Protein AF-A0A3A0A0M6-F1 (afdb_monomer_lite)

Radius of gyration: 22.93 Å; chains: 1; bounding box: 51×55×57 Å

Sequence (169 aa):
MPVPFLGVRQIRDVHRLSHSDAMTPWDVPGDYSRPVARRIVEEAGVPREAFGIRKKAATNLFRQGEARLTDASLRMYYDWLRSHRDEWVHAGLAPPAVPGSLYVAASKRLYLLGRIRRVLQAVVPVSIAQRMAEAETRLQSRVTRDLNVIDHVFPWAVAAAAARYTDER

Secondary structure (DSSP, 8-state):
--GGGTT-S-HHHHHHHHTSGGGGGG--SSTT--HHHHHHHHHTT--GGGSSS----GGGGGTSGGGGS-HHHHHHHHHHHHHTHHHHHHTTPPPP-PPPHHHHHHHHHHHHHHHHHHHHTTTS-HHHHHHHHHHHHHHHHHHHHHT-GGGGHHHHHHHHHHHHHHHT-

Structure (mmCIF, N/CA/C/O backbone):
data_AF-A0A3A0A0M6-F1
#
_entry.id   AF-A0A3A0A0M6-F1
#
loop_
_atom_site.group_PDB
_atom_site.id
_atom_site.type_symbol
_atom_site.label_atom_id
_atom_site.label_alt_id
_atom_site.label_comp_id
_atom_site.label_asym_id
_atom_site.label_entity_id
_atom_site.label_seq_id
_atom_site.pdbx_PDB_ins_code
_atom_site.Cartn_x
_atom_site.Cartn_y
_atom_site.Cartn_z
_atom_site.occupancy
_atom_site.B_iso_or_equiv
_atom_site.auth_seq_id
_atom_site.auth_comp_id
_atom_site.auth_asym_id
_atom_site.auth_atom_id
_atom_site.pdbx_PDB_model_num
ATOM 1 N N . MET A 1 1 ? -14.302 -10.027 -10.629 1.00 55.09 1 MET A N 1
ATOM 2 C CA . MET A 1 1 ? -14.391 -10.162 -9.157 1.00 55.09 1 MET A CA 1
ATOM 3 C C . MET A 1 1 ? -13.113 -9.593 -8.542 1.00 55.09 1 MET A C 1
ATOM 5 O O . MET A 1 1 ? -12.057 -9.894 -9.086 1.00 55.09 1 MET A O 1
ATOM 9 N N . PRO A 1 2 ? -13.159 -8.749 -7.495 1.00 73.69 2 PRO A N 1
ATOM 10 C CA . PRO A 1 2 ? -11.941 -8.183 -6.910 1.00 73.69 2 PRO A CA 1
ATOM 11 C C . PRO A 1 2 ? -11.066 -9.271 -6.260 1.00 73.69 2 PRO A C 1
ATOM 13 O O . PRO A 1 2 ? -11.593 -10.135 -5.564 1.00 73.69 2 PRO A O 1
ATOM 16 N N . VAL A 1 3 ? -9.740 -9.208 -6.457 1.00 75.69 3 VAL A N 1
ATOM 17 C CA . VAL A 1 3 ? -8.747 -10.198 -5.966 1.00 75.69 3 VAL A CA 1
ATOM 18 C C . VAL A 1 3 ? -8.920 -10.570 -4.482 1.00 75.69 3 VAL A C 1
ATOM 20 O O . VAL A 1 3 ? -8.880 -11.760 -4.183 1.00 75.69 3 VAL A O 1
ATOM 23 N N . PRO A 1 4 ? -9.206 -9.634 -3.549 1.00 77.88 4 PRO A N 1
ATOM 24 C CA . PRO A 1 4 ? -9.419 -9.984 -2.139 1.00 77.88 4 PRO A CA 1
ATOM 25 C C . PRO A 1 4 ? -10.609 -10.913 -1.855 1.00 77.88 4 PRO A C 1
ATOM 27 O O . PRO A 1 4 ? -10.728 -11.407 -0.740 1.00 77.88 4 PRO A O 1
ATOM 30 N N . PHE A 1 5 ? -11.507 -11.131 -2.820 1.00 80.88 5 PHE A N 1
ATOM 31 C CA . PHE A 1 5 ? -12.658 -12.023 -2.663 1.00 80.88 5 PHE A CA 1
ATOM 32 C C . PHE A 1 5 ? -12.392 -13.444 -3.179 1.00 80.88 5 PHE A C 1
ATOM 34 O O . PHE A 1 5 ? -13.269 -14.303 -3.082 1.00 80.88 5 PHE A O 1
ATOM 41 N N . LEU A 1 6 ? -11.206 -13.713 -3.738 1.00 88.00 6 LEU A N 1
ATOM 42 C CA . LEU A 1 6 ? -10.830 -15.059 -4.169 1.00 88.00 6 LEU A CA 1
ATOM 43 C C . LEU A 1 6 ? -10.802 -16.000 -2.960 1.00 88.00 6 LEU A C 1
ATOM 45 O O . LEU A 1 6 ? -10.162 -15.718 -1.952 1.00 88.00 6 LEU A O 1
ATOM 49 N N . GLY A 1 7 ? -11.536 -17.111 -3.055 1.00 87.94 7 GLY A N 1
ATOM 50 C CA . GLY A 1 7 ? -11.637 -18.109 -1.987 1.00 87.94 7 GLY A CA 1
ATOM 51 C C . GLY A 1 7 ? -12.641 -17.784 -0.874 1.00 87.94 7 GLY A C 1
ATOM 52 O O . GLY A 1 7 ? -12.803 -18.592 0.041 1.00 87.94 7 GLY A O 1
ATOM 53 N N . VAL A 1 8 ? -13.357 -16.657 -0.939 1.00 89.38 8 VAL A N 1
ATOM 54 C CA . VAL A 1 8 ? -14.397 -16.346 0.050 1.00 89.38 8 VAL A CA 1
ATOM 55 C C . VAL A 1 8 ? -15.598 -17.277 -0.134 1.00 89.38 8 VAL A C 1
ATOM 57 O O . VAL A 1 8 ? -16.198 -17.320 -1.204 1.00 89.38 8 VAL A O 1
ATOM 60 N N . ARG A 1 9 ? -15.977 -18.001 0.927 1.00 92.25 9 ARG A N 1
ATOM 61 C CA . ARG A 1 9 ? -17.074 -18.990 0.883 1.00 92.25 9 ARG A CA 1
ATOM 62 C C . ARG A 1 9 ? -18.408 -18.474 1.425 1.00 92.25 9 ARG A C 1
ATOM 64 O O . ARG A 1 9 ? -19.454 -18.845 0.911 1.00 92.25 9 ARG A O 1
ATOM 71 N N . GLN A 1 10 ? -18.384 -17.611 2.443 1.00 94.06 10 GLN A N 1
ATOM 72 C CA . GLN A 1 10 ? -19.575 -17.259 3.236 1.00 94.06 10 GLN A CA 1
ATOM 73 C C . GLN A 1 10 ? -19.801 -15.746 3.350 1.00 94.06 10 GLN A C 1
ATOM 75 O O . GLN A 1 10 ? -20.238 -15.241 4.382 1.00 94.06 10 GLN A O 1
ATOM 80 N N . ILE A 1 11 ? -19.514 -14.988 2.285 1.00 91.88 11 ILE A N 1
ATOM 81 C CA . ILE A 1 11 ? -19.619 -13.518 2.327 1.00 91.88 11 ILE A CA 1
ATOM 82 C C . ILE A 1 11 ? -21.022 -13.032 2.709 1.00 91.88 11 ILE A C 1
ATOM 84 O O . ILE A 1 11 ? -21.155 -12.061 3.447 1.00 91.88 11 ILE A O 1
ATOM 88 N N . ARG A 1 12 ? -22.070 -13.727 2.245 1.00 93.69 12 ARG A N 1
ATOM 89 C CA . ARG A 1 12 ? -23.467 -13.386 2.547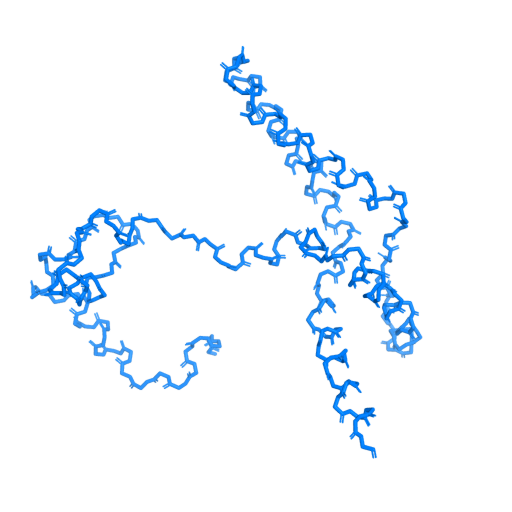 1.00 93.69 12 ARG A CA 1
ATOM 90 C C . ARG A 1 12 ? -23.794 -13.579 4.024 1.00 93.69 12 ARG A C 1
ATOM 92 O O . ARG A 1 12 ? -24.502 -12.757 4.596 1.00 93.69 12 ARG A O 1
ATOM 99 N N . ASP A 1 13 ? -23.262 -14.628 4.638 1.00 95.19 13 ASP A N 1
ATOM 100 C CA . ASP A 1 13 ? -23.515 -14.932 6.046 1.00 95.19 13 ASP A CA 1
ATOM 101 C C . ASP A 1 13 ? -22.747 -13.973 6.949 1.00 95.19 13 ASP A C 1
ATOM 103 O O . ASP A 1 13 ? -23.330 -13.408 7.868 1.00 95.19 13 ASP A O 1
ATOM 107 N N . VAL A 1 14 ? -21.483 -13.683 6.620 1.00 92.25 14 VAL A N 1
ATOM 108 C CA . VAL A 1 14 ? -20.685 -12.662 7.317 1.00 92.25 14 VAL A CA 1
ATOM 109 C C . VAL A 1 14 ? -21.350 -11.289 7.215 1.00 92.25 14 VAL A C 1
ATOM 111 O O . VAL A 1 14 ? -21.446 -10.575 8.214 1.00 92.25 14 VAL A O 1
ATOM 114 N N . HIS A 1 15 ? -21.850 -10.923 6.031 1.00 92.31 15 HIS A N 1
ATOM 115 C CA . HIS A 1 15 ? -22.577 -9.673 5.835 1.00 92.31 15 HIS A CA 1
ATOM 116 C C . HIS A 1 15 ? -23.851 -9.630 6.686 1.00 92.31 15 HIS A C 1
ATOM 118 O O . HIS A 1 15 ? -24.084 -8.646 7.380 1.00 92.31 15 HIS A O 1
ATOM 124 N N . ARG A 1 16 ? -24.658 -10.697 6.671 1.00 95.19 16 ARG A N 1
ATOM 125 C CA . ARG A 1 16 ? -25.900 -10.791 7.454 1.00 95.19 16 ARG A CA 1
ATOM 126 C C . ARG A 1 16 ? -25.638 -10.718 8.955 1.00 95.19 16 ARG A C 1
ATOM 128 O O . ARG A 1 16 ? -26.298 -9.950 9.639 1.00 95.19 16 ARG A O 1
ATOM 135 N N . LEU A 1 17 ? -24.649 -11.464 9.446 1.00 95.06 17 LEU A N 1
ATOM 136 C CA . LEU A 1 17 ? -24.236 -11.435 10.847 1.00 95.06 17 LEU A CA 1
ATOM 137 C C . LEU A 1 17 ? -23.805 -10.025 11.254 1.00 95.06 17 LEU A C 1
ATOM 139 O O . LEU A 1 17 ? -24.249 -9.534 12.286 1.00 95.06 17 LEU A O 1
ATOM 143 N N . SER A 1 18 ? -23.006 -9.355 10.417 1.00 92.44 18 SER A N 1
ATOM 144 C CA . SER A 1 18 ? -22.509 -8.001 10.695 1.00 92.44 18 SER A CA 1
ATOM 145 C C . SER A 1 18 ? -23.619 -6.954 10.840 1.00 92.44 18 SER A C 1
ATOM 147 O O . SER A 1 18 ? -23.382 -5.953 11.500 1.00 92.44 18 SER A O 1
ATOM 149 N N . HIS A 1 19 ? -24.799 -7.181 10.255 1.00 92.44 19 HIS A N 1
ATOM 150 C CA . HIS A 1 19 ? -25.960 -6.281 10.331 1.00 92.44 19 HIS A CA 1
ATOM 151 C C . HIS A 1 19 ? -27.083 -6.820 11.234 1.00 92.44 19 HIS A C 1
ATOM 153 O O . HIS A 1 19 ? -28.202 -6.322 11.177 1.00 92.44 19 HIS A O 1
ATOM 159 N N . SER A 1 20 ? -26.828 -7.875 12.011 1.00 95.19 20 SER A N 1
ATOM 160 C CA . SER A 1 20 ? -27.826 -8.435 12.927 1.00 95.19 20 SER A CA 1
ATOM 161 C C . SER A 1 20 ? -27.901 -7.647 14.235 1.00 95.19 20 SER A C 1
ATOM 163 O O . SER A 1 20 ? -26.888 -7.126 14.698 1.00 95.19 20 SER A O 1
ATOM 165 N N . ASP A 1 21 ? -29.063 -7.650 14.887 1.00 95.44 21 ASP A N 1
ATOM 166 C CA . ASP A 1 21 ? -29.270 -6.984 16.187 1.00 95.44 21 ASP A CA 1
ATOM 167 C C . ASP A 1 21 ? -28.328 -7.514 17.281 1.00 95.44 21 ASP A C 1
ATOM 169 O O . ASP A 1 21 ? -27.925 -6.798 18.195 1.00 95.44 21 ASP A O 1
ATOM 173 N N . ALA A 1 22 ? -27.894 -8.773 17.162 1.00 95.56 22 ALA A N 1
ATOM 174 C CA . ALA A 1 22 ? -26.914 -9.359 18.071 1.00 95.56 22 ALA A CA 1
ATOM 175 C C . ALA A 1 22 ? -25.565 -8.618 18.049 1.00 95.56 22 ALA A C 1
ATOM 177 O O . ALA A 1 22 ? -24.797 -8.722 18.999 1.00 95.56 22 ALA A O 1
ATOM 178 N N . MET A 1 23 ? -25.253 -7.896 16.971 1.00 95.88 23 MET A N 1
ATOM 179 C CA . MET A 1 23 ? -24.004 -7.156 16.809 1.00 95.88 23 MET A CA 1
ATOM 180 C C . MET A 1 23 ? -24.060 -5.714 17.318 1.00 95.88 23 MET A C 1
ATOM 182 O O . MET A 1 23 ? -23.001 -5.098 17.437 1.00 95.88 23 MET A O 1
ATOM 186 N N . THR A 1 24 ? -25.236 -5.189 17.674 1.00 93.94 24 THR A N 1
ATOM 187 C CA . THR A 1 24 ? -25.422 -3.794 18.109 1.00 93.94 24 THR A CA 1
ATOM 188 C C . THR A 1 24 ? -24.458 -3.338 19.217 1.00 93.94 24 THR A C 1
ATOM 190 O O . THR A 1 24 ? -23.938 -2.230 19.099 1.00 93.94 24 THR A O 1
ATOM 193 N N . PRO A 1 25 ? -24.112 -4.145 20.247 1.00 93.19 25 PRO A N 1
ATOM 194 C CA . PRO A 1 25 ? -23.161 -3.714 21.282 1.00 93.19 25 PRO A CA 1
ATOM 195 C C . PRO A 1 25 ? -21.750 -3.400 20.756 1.00 93.19 25 PRO A C 1
ATOM 197 O O . PRO A 1 25 ? -21.020 -2.592 21.339 1.00 93.19 25 PRO A O 1
ATOM 200 N N . TRP A 1 26 ? -21.354 -4.033 19.650 1.00 92.69 26 TRP A N 1
ATOM 201 C CA . TRP A 1 26 ? -20.051 -3.864 19.000 1.00 92.69 26 TRP A CA 1
ATOM 202 C C . TRP A 1 26 ? -20.134 -3.026 17.722 1.00 92.69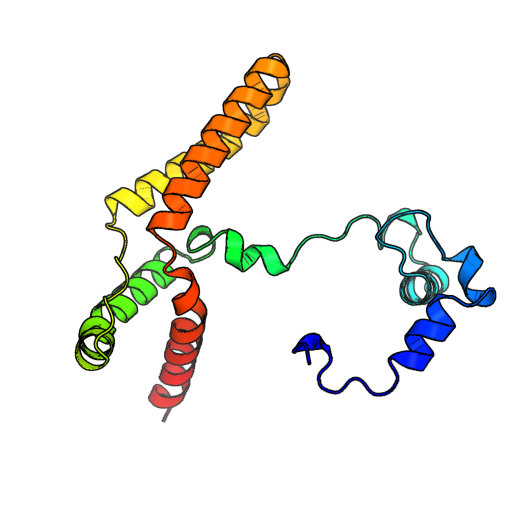 26 TRP A C 1
ATOM 204 O O . TRP A 1 26 ? -19.127 -2.836 17.033 1.00 92.69 26 TRP A O 1
ATOM 214 N N . ASP A 1 27 ? -21.313 -2.511 17.395 1.00 89.62 27 ASP A N 1
ATOM 215 C CA . ASP A 1 27 ? -21.455 -1.540 16.328 1.00 89.62 27 ASP A CA 1
ATOM 216 C C . ASP A 1 27 ? -20.962 -0.171 16.814 1.00 89.62 27 ASP A C 1
ATOM 218 O O . ASP A 1 27 ? -21.174 0.231 17.960 1.00 89.62 27 ASP A O 1
ATOM 222 N N . VAL A 1 28 ? -20.230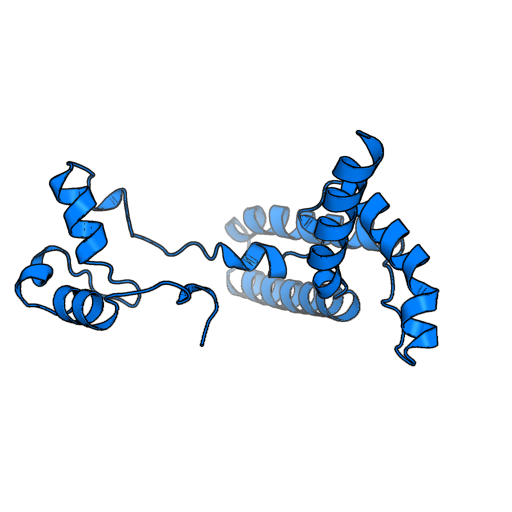 0.532 15.953 1.00 84.06 28 VAL A N 1
ATOM 223 C CA . VAL A 1 28 ? -19.691 1.860 16.254 1.00 84.06 28 VAL A CA 1
ATOM 224 C C . VAL A 1 28 ? -20.124 2.802 15.139 1.00 84.06 28 VAL A C 1
ATOM 226 O O . VAL A 1 28 ? -19.819 2.518 13.977 1.00 84.06 28 VAL A O 1
ATOM 229 N N . PRO A 1 29 ? -20.774 3.932 15.471 1.00 79.19 29 PRO A N 1
ATOM 230 C CA . PRO A 1 29 ? -21.191 4.915 14.482 1.00 79.19 29 PRO A CA 1
ATOM 231 C C . PRO A 1 29 ? -20.023 5.384 13.606 1.00 79.19 29 PRO A C 1
ATOM 233 O O . PRO A 1 29 ? -18.964 5.763 14.112 1.00 79.19 29 PRO A O 1
ATOM 236 N N . GLY A 1 30 ? -20.234 5.384 12.290 1.00 77.19 30 GLY A N 1
ATOM 237 C CA . GLY A 1 30 ? -19.296 5.904 11.296 1.00 77.19 30 GLY A CA 1
ATOM 238 C C . GLY A 1 30 ? -18.962 4.920 10.174 1.00 77.19 30 GLY A C 1
ATOM 239 O O . GLY A 1 30 ? -19.415 3.779 10.130 1.00 77.19 30 GLY A O 1
ATOM 240 N N . ASP A 1 31 ? -18.113 5.372 9.258 1.00 75.12 31 ASP A N 1
ATOM 241 C CA . ASP A 1 31 ? -17.854 4.725 7.962 1.00 75.12 31 ASP A CA 1
ATOM 242 C C . ASP A 1 31 ? -17.022 3.429 8.068 1.00 75.12 31 ASP A C 1
ATOM 244 O O . ASP A 1 31 ? -16.721 2.761 7.072 1.00 75.12 31 ASP A O 1
ATOM 248 N N . TYR A 1 32 ? -16.578 3.082 9.279 1.00 75.12 32 TYR A N 1
ATOM 249 C CA . TYR A 1 32 ? -15.663 1.975 9.540 1.00 75.12 32 TYR A CA 1
ATOM 250 C C . TYR A 1 32 ? -16.147 1.060 10.671 1.00 75.12 32 TYR A C 1
ATOM 252 O O . TYR A 1 32 ? -15.362 0.634 11.517 1.00 75.12 32 TYR A O 1
ATOM 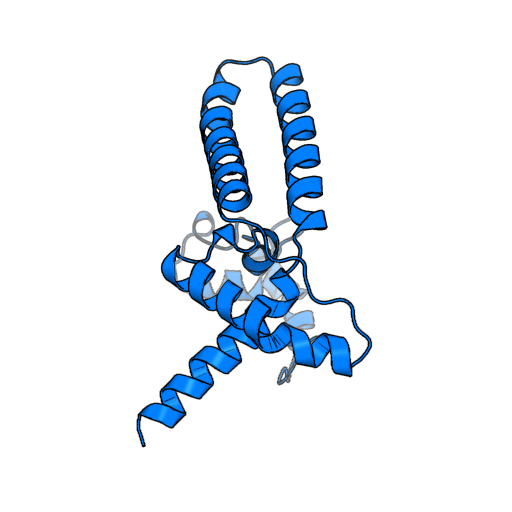260 N N . SER A 1 33 ? -17.434 0.708 10.662 1.00 84.00 33 SER A N 1
ATOM 261 C CA . SER A 1 33 ? -17.956 -0.304 11.582 1.00 84.00 33 SER A CA 1
ATOM 262 C C . SER A 1 33 ? -17.449 -1.714 11.234 1.00 84.00 33 SER A C 1
ATOM 264 O O . SER A 1 33 ? -17.385 -2.114 10.065 1.00 84.00 33 SER A O 1
ATOM 266 N N . ARG A 1 34 ? -17.013 -2.467 12.251 1.00 88.25 34 ARG A N 1
ATOM 267 C CA . ARG A 1 34 ? -16.472 -3.838 12.149 1.00 88.25 34 ARG A CA 1
ATOM 268 C C . ARG A 1 34 ? -16.937 -4.680 13.346 1.00 88.25 34 ARG A C 1
ATOM 270 O O . ARG A 1 34 ? -16.093 -5.121 14.129 1.00 88.25 34 ARG A O 1
ATOM 277 N N . PRO A 1 35 ? -18.251 -4.908 13.506 1.00 92.88 35 PRO A N 1
ATOM 278 C CA . PRO A 1 35 ? -18.802 -5.402 14.763 1.00 92.88 35 PRO A CA 1
ATOM 279 C C . PRO A 1 35 ? -18.368 -6.835 15.076 1.00 92.88 35 PRO A C 1
ATOM 281 O O . PRO A 1 35 ? -17.974 -7.114 16.199 1.00 92.88 35 PRO A O 1
ATOM 284 N N . VAL A 1 36 ? -18.311 -7.720 14.073 1.00 94.06 36 VAL A N 1
ATOM 285 C CA . VAL A 1 36 ? -17.839 -9.105 14.262 1.00 94.06 36 VAL A CA 1
ATOM 286 C C . VAL A 1 36 ? -16.385 -9.143 14.743 1.00 94.06 36 VAL A C 1
ATOM 288 O O . VAL A 1 36 ? -16.065 -9.833 15.704 1.00 94.06 36 VAL A O 1
ATOM 291 N N . ALA A 1 37 ? -15.495 -8.376 14.105 1.00 92.50 37 ALA A N 1
ATOM 292 C CA . ALA A 1 37 ? -14.090 -8.323 14.508 1.00 92.50 37 ALA A CA 1
ATOM 293 C C . ALA A 1 37 ? -13.923 -7.689 15.895 1.00 92.50 37 ALA A C 1
ATOM 295 O O . ALA A 1 37 ? -13.104 -8.147 16.684 1.00 92.50 37 ALA A O 1
ATOM 296 N N . ARG A 1 38 ? -14.714 -6.651 16.189 1.00 92.81 38 ARG A N 1
ATOM 297 C CA . ARG A 1 38 ? -14.715 -5.977 17.485 1.00 92.81 38 ARG A CA 1
ATOM 298 C C . ARG A 1 38 ? -15.194 -6.907 18.598 1.00 92.81 38 ARG A C 1
ATOM 300 O O . ARG A 1 38 ? -14.536 -6.972 19.626 1.00 92.81 38 ARG A O 1
ATOM 307 N N . ARG A 1 39 ? -16.261 -7.672 18.364 1.00 94.81 39 ARG A N 1
ATOM 308 C CA . ARG A 1 39 ? -16.745 -8.697 19.290 1.00 94.81 39 ARG A CA 1
ATOM 309 C C . ARG A 1 39 ? -15.644 -9.678 19.671 1.00 94.81 39 ARG A C 1
ATOM 311 O O . ARG A 1 39 ? -15.379 -9.841 20.852 1.00 94.81 39 ARG A O 1
ATOM 318 N N . ILE A 1 40 ? -14.959 -10.247 18.678 1.00 95.50 40 ILE A N 1
ATOM 319 C CA . ILE A 1 40 ? -13.885 -11.228 18.900 1.00 95.50 40 ILE A CA 1
ATOM 320 C C . ILE A 1 40 ? -12.785 -10.668 19.813 1.00 95.50 40 ILE A C 1
ATOM 322 O O . ILE A 1 40 ? -12.337 -11.355 20.724 1.00 95.50 40 ILE A O 1
ATOM 326 N N . VAL A 1 41 ? -12.331 -9.434 19.574 1.00 94.69 41 VAL A N 1
ATOM 327 C CA . VAL A 1 41 ? -11.223 -8.861 20.357 1.00 94.69 41 VAL A CA 1
ATOM 328 C C . VAL A 1 41 ? -11.670 -8.355 21.729 1.00 94.69 41 VAL A C 1
ATOM 330 O O . VAL A 1 41 ? -10.948 -8.557 22.700 1.00 94.69 41 VAL A O 1
ATOM 333 N N . GLU A 1 42 ? -12.852 -7.739 21.833 1.00 94.19 42 GLU A N 1
ATOM 334 C CA . GLU A 1 42 ? -13.380 -7.239 23.110 1.00 94.19 42 GLU A CA 1
ATOM 335 C C . GLU A 1 42 ? -13.733 -8.405 24.048 1.00 94.19 42 GLU A C 1
ATOM 337 O O . GLU A 1 42 ? -13.381 -8.360 25.224 1.00 94.19 42 GLU A O 1
ATOM 342 N N . GLU A 1 43 ? -14.322 -9.493 23.532 1.00 95.69 43 GLU A N 1
ATOM 343 C CA . GLU A 1 43 ? -14.555 -10.728 24.304 1.00 95.69 43 GLU A CA 1
ATOM 344 C C . GLU A 1 43 ? -13.239 -11.407 24.729 1.00 95.69 43 GLU A C 1
ATOM 346 O O . GLU A 1 43 ? -13.194 -12.067 25.764 1.00 95.69 43 GLU A O 1
ATOM 351 N N . ALA A 1 44 ? -12.147 -11.202 23.984 1.00 96.44 44 ALA A N 1
ATOM 352 C CA . ALA A 1 44 ? -10.803 -11.643 24.362 1.00 96.44 44 ALA A CA 1
ATOM 353 C C . ALA A 1 44 ? -10.093 -10.694 25.355 1.00 96.44 44 ALA A C 1
ATOM 355 O O . ALA A 1 44 ? -8.918 -10.897 25.663 1.00 96.44 44 ALA A O 1
ATOM 356 N N . GLY A 1 45 ? -10.778 -9.657 25.851 1.00 95.44 45 GLY A N 1
ATOM 357 C CA . GLY A 1 45 ? -10.257 -8.716 26.845 1.00 95.44 45 GLY A CA 1
ATOM 358 C C . GLY A 1 45 ? -9.473 -7.533 26.271 1.00 95.44 45 GLY A C 1
ATOM 359 O O . GLY A 1 45 ? -8.845 -6.796 27.030 1.00 95.44 45 GLY A O 1
ATOM 360 N N . VAL A 1 46 ? -9.488 -7.319 24.951 1.00 94.38 46 VAL A N 1
ATOM 361 C CA . VAL A 1 46 ? -8.857 -6.140 24.339 1.00 94.38 46 VAL A CA 1
ATOM 362 C C . VAL A 1 46 ? -9.735 -4.907 24.585 1.00 94.38 46 VAL A C 1
ATOM 364 O O . VAL A 1 46 ? -10.900 -4.913 24.180 1.00 94.38 46 VAL A O 1
ATOM 367 N N . PRO A 1 47 ? -9.204 -3.821 25.182 1.00 92.31 47 PRO A N 1
ATOM 368 C CA . PRO A 1 47 ? -9.977 -2.601 25.392 1.00 92.31 47 PRO A CA 1
ATOM 369 C C . PRO A 1 47 ? -10.472 -1.988 24.073 1.00 92.31 47 PRO A C 1
ATOM 371 O O . PRO A 1 47 ? -9.773 -2.002 23.054 1.00 92.31 47 PRO A O 1
ATOM 374 N N . ARG A 1 48 ? -11.674 -1.405 24.094 1.00 87.50 48 ARG A N 1
ATOM 375 C CA . ARG A 1 48 ? -12.401 -0.898 22.911 1.00 87.50 48 ARG A CA 1
ATOM 376 C C . ARG A 1 48 ? -11.608 0.137 22.105 1.00 87.50 48 ARG A C 1
ATOM 378 O O . ARG A 1 48 ? -11.684 0.181 20.875 1.00 87.50 48 ARG A O 1
ATOM 385 N N . GLU A 1 49 ? -10.852 0.957 22.811 1.00 86.94 49 GLU A N 1
ATOM 386 C CA . GLU A 1 49 ? -9.999 2.050 22.355 1.00 86.94 49 GLU A CA 1
ATOM 387 C C . GLU A 1 49 ? -8.659 1.574 21.771 1.00 86.94 49 GLU A C 1
ATOM 389 O O . GLU A 1 49 ? -7.994 2.330 21.058 1.00 86.94 49 GLU A O 1
ATOM 394 N N . ALA A 1 50 ? -8.278 0.314 22.004 1.00 85.69 50 ALA A N 1
ATOM 395 C CA . ALA A 1 50 ? -7.032 -0.265 21.509 1.00 85.69 50 ALA A CA 1
ATOM 396 C C . ALA A 1 50 ? -7.142 -0.817 20.072 1.00 85.69 50 ALA A C 1
ATOM 398 O O . ALA A 1 50 ? -6.119 -1.081 19.434 1.00 85.69 50 ALA A O 1
ATOM 399 N N . PHE A 1 51 ? -8.357 -0.974 19.525 1.00 83.69 51 PHE A N 1
ATOM 400 C CA . PHE A 1 51 ? -8.584 -1.592 18.213 1.00 83.69 51 PHE A CA 1
ATOM 401 C C . PHE A 1 51 ? -9.653 -0.885 17.361 1.00 83.69 51 PHE A C 1
ATOM 403 O O . PHE A 1 51 ? -10.616 -0.299 17.850 1.00 83.69 51 PHE A O 1
ATOM 410 N N . GLY A 1 52 ? -9.503 -0.970 16.033 1.00 73.69 52 GLY A N 1
ATOM 411 C CA . GLY A 1 52 ? -10.573 -0.623 15.089 1.00 73.69 52 GLY A CA 1
ATOM 412 C C . GLY A 1 52 ? -10.923 0.868 14.994 1.00 73.69 52 GLY A C 1
ATOM 413 O O . GLY A 1 52 ? -11.982 1.194 14.474 1.00 73.69 52 GLY A O 1
ATOM 414 N N . ILE A 1 53 ? -10.054 1.768 15.473 1.00 76.62 53 ILE A N 1
ATOM 415 C CA . ILE A 1 53 ? -10.342 3.214 15.569 1.00 76.62 53 ILE A CA 1
ATOM 416 C C . ILE A 1 53 ? -10.192 3.944 14.230 1.00 76.62 53 ILE A C 1
ATOM 418 O O . ILE A 1 53 ? -11.010 4.786 13.873 1.00 76.62 53 ILE A O 1
ATOM 422 N N . ARG A 1 54 ? -9.131 3.653 13.468 1.00 73.06 54 ARG A N 1
ATOM 423 C CA . ARG A 1 54 ? -8.898 4.263 12.150 1.00 73.06 54 ARG A CA 1
ATOM 424 C C . ARG A 1 54 ? -8.326 3.244 11.184 1.00 73.06 54 ARG A C 1
ATOM 426 O O . ARG A 1 54 ? -7.305 2.615 11.464 1.00 73.06 54 ARG A O 1
ATOM 433 N N . LYS A 1 55 ? -8.929 3.148 9.999 1.00 71.94 55 LYS A N 1
ATOM 434 C CA . LYS A 1 55 ? -8.335 2.425 8.875 1.00 71.94 55 LYS A CA 1
ATOM 435 C C . LYS A 1 55 ? -7.053 3.139 8.455 1.00 71.94 55 LYS A C 1
ATOM 437 O O . LYS A 1 55 ? -7.095 4.222 7.875 1.00 71.94 55 LYS A O 1
ATOM 442 N N . LYS A 1 56 ? -5.897 2.525 8.699 1.00 64.81 56 LYS A N 1
ATOM 443 C CA . LYS A 1 56 ? -4.667 2.946 8.025 1.00 64.81 56 LYS A CA 1
ATOM 444 C C . LYS A 1 56 ? -4.709 2.389 6.606 1.00 64.81 56 LYS A C 1
ATOM 446 O O . LYS A 1 56 ? -4.842 1.183 6.412 1.00 64.81 56 LYS A O 1
ATOM 451 N N . ALA A 1 57 ? -4.639 3.266 5.609 1.00 58.34 57 ALA A N 1
ATOM 452 C CA . ALA A 1 57 ? -4.550 2.855 4.214 1.00 58.34 57 ALA A CA 1
ATOM 453 C C . ALA A 1 57 ? -3.208 2.141 3.976 1.00 58.34 57 ALA A C 1
ATOM 455 O O . ALA A 1 57 ? -2.203 2.779 3.673 1.00 58.34 57 ALA A O 1
ATOM 456 N N . ALA A 1 58 ? -3.184 0.815 4.124 1.00 55.03 58 ALA A N 1
ATOM 457 C CA . ALA A 1 58 ? -2.007 -0.003 3.832 1.00 55.03 58 ALA A CA 1
ATOM 458 C C . ALA A 1 58 ? -1.686 -0.034 2.323 1.00 55.03 58 ALA A C 1
ATOM 460 O O . ALA A 1 58 ? -0.533 -0.179 1.932 1.00 55.03 58 ALA A O 1
ATOM 461 N N . THR A 1 59 ? -2.685 0.206 1.466 1.00 53.25 59 THR A N 1
ATOM 462 C CA . THR A 1 59 ? -2.541 0.223 -0.001 1.00 53.25 59 THR A CA 1
ATOM 463 C C . THR A 1 59 ? -1.780 1.448 -0.529 1.00 53.25 59 THR A C 1
ATOM 465 O O . THR A 1 59 ? -1.330 1.447 -1.669 1.00 53.25 59 THR A O 1
ATOM 468 N N . ASN A 1 60 ? -1.571 2.489 0.288 1.00 50.22 60 ASN A N 1
ATOM 469 C CA . ASN A 1 60 ? -0.858 3.701 -0.140 1.00 50.22 60 ASN A CA 1
ATOM 470 C C . ASN A 1 60 ? 0.666 3.509 -0.275 1.00 50.22 60 ASN A C 1
ATOM 472 O O . ASN A 1 60 ? 1.355 4.455 -0.653 1.00 50.22 60 ASN A O 1
ATOM 476 N N . LEU A 1 61 ? 1.196 2.311 0.000 1.00 50.28 61 LEU A N 1
ATOM 477 C CA . LEU A 1 61 ? 2.565 1.935 -0.369 1.00 50.28 61 LEU A CA 1
ATOM 478 C C . LEU A 1 61 ? 2.833 2.225 -1.855 1.00 50.28 61 LEU A C 1
ATOM 480 O O . LEU A 1 61 ? 3.859 2.811 -2.179 1.00 50.28 61 LEU A O 1
ATOM 484 N N . PHE A 1 62 ? 1.849 1.956 -2.719 1.00 47.72 62 PHE A N 1
ATOM 485 C CA . PHE A 1 62 ? 1.933 2.220 -4.157 1.00 47.72 62 PHE A CA 1
ATOM 486 C C . PHE A 1 62 ? 1.610 3.667 -4.561 1.00 47.72 62 PHE A C 1
ATOM 488 O O . PHE A 1 62 ? 1.749 4.034 -5.715 1.00 47.72 62 PHE A O 1
ATOM 495 N N . ARG A 1 63 ? 1.190 4.541 -3.640 1.00 45.78 63 ARG A N 1
ATOM 496 C CA . ARG A 1 63 ? 1.079 5.983 -3.937 1.00 45.78 63 ARG A CA 1
ATOM 497 C C . ARG A 1 63 ? 2.322 6.754 -3.487 1.00 45.78 63 ARG A C 1
ATOM 499 O O . ARG A 1 63 ? 2.536 7.879 -3.917 1.00 45.78 63 ARG A O 1
ATOM 506 N N . GLN A 1 64 ? 3.141 6.154 -2.621 1.00 49.47 64 GLN A N 1
ATOM 507 C CA . GLN A 1 64 ? 4.417 6.725 -2.181 1.00 49.47 64 GLN A CA 1
ATOM 508 C C . GLN A 1 64 ? 5.585 6.394 -3.122 1.00 49.47 64 GLN A C 1
ATOM 510 O O . GLN A 1 64 ? 6.686 6.891 -2.896 1.00 49.47 64 GLN A O 1
ATOM 515 N N . GLY A 1 65 ? 5.352 5.620 -4.187 1.00 56.59 65 GLY A N 1
ATOM 516 C CA . GLY A 1 65 ? 6.333 5.417 -5.249 1.00 56.59 65 GLY A CA 1
ATOM 517 C C . GLY A 1 65 ? 7.613 4.716 -4.797 1.00 56.59 65 GLY A C 1
ATOM 518 O O . GLY A 1 65 ? 7.673 4.010 -3.790 1.00 56.59 65 GLY A O 1
ATOM 519 N N . GLU A 1 66 ? 8.669 5.001 -5.548 1.00 55.25 66 GLU A N 1
ATOM 520 C CA . GLU A 1 66 ? 10.064 4.627 -5.300 1.00 55.25 66 GLU A CA 1
ATOM 521 C C . GLU A 1 66 ? 10.610 5.063 -3.936 1.00 55.25 66 GLU A C 1
ATOM 523 O O . GLU A 1 66 ? 11.624 4.536 -3.486 1.00 55.25 66 GLU A O 1
ATOM 528 N N . ALA A 1 67 ? 9.942 5.989 -3.236 1.00 55.72 67 ALA A N 1
ATOM 529 C CA . ALA A 1 67 ? 10.404 6.523 -1.955 1.00 55.72 67 ALA A CA 1
ATOM 530 C C . ALA A 1 67 ? 10.471 5.472 -0.828 1.00 55.72 67 ALA A C 1
ATOM 532 O O . ALA A 1 67 ? 10.981 5.762 0.254 1.00 55.72 67 ALA A O 1
ATOM 533 N N . ARG A 1 68 ? 9.938 4.264 -1.057 1.00 61.31 68 ARG A N 1
ATOM 534 C CA . ARG A 1 68 ? 10.020 3.113 -0.143 1.00 61.31 68 ARG A CA 1
ATOM 535 C C . ARG A 1 68 ? 11.171 2.153 -0.466 1.00 61.31 68 ARG A C 1
ATOM 537 O O . ARG A 1 68 ? 11.496 1.334 0.390 1.00 61.31 68 ARG A O 1
ATOM 544 N N . LEU A 1 69 ? 11.767 2.222 -1.660 1.00 71.69 69 LEU A N 1
ATOM 545 C CA . LEU A 1 69 ? 12.918 1.392 -2.018 1.00 71.69 69 LEU A CA 1
ATOM 546 C C . LEU A 1 69 ? 14.182 1.942 -1.351 1.00 71.69 69 LEU A C 1
ATOM 548 O O . LEU A 1 69 ? 14.370 3.153 -1.237 1.00 71.69 69 LEU A O 1
ATOM 552 N N . THR A 1 70 ? 15.066 1.043 -0.913 1.00 77.62 70 THR A N 1
ATOM 553 C CA . THR A 1 70 ? 16.414 1.448 -0.489 1.00 77.62 70 THR A CA 1
ATOM 554 C C . THR A 1 70 ? 17.206 1.943 -1.696 1.00 77.62 70 THR A C 1
ATOM 556 O O . THR A 1 70 ? 16.891 1.592 -2.831 1.00 77.62 70 THR A O 1
ATOM 559 N N . ASP A 1 71 ? 18.280 2.698 -1.470 1.00 75.00 71 ASP A N 1
ATOM 560 C CA . ASP A 1 71 ? 19.125 3.188 -2.568 1.00 75.00 71 ASP A CA 1
ATOM 561 C C . ASP A 1 71 ? 19.699 2.055 -3.424 1.00 75.00 71 ASP A C 1
ATOM 563 O O . ASP A 1 71 ? 19.842 2.209 -4.634 1.00 75.00 71 ASP A O 1
ATOM 567 N N . ALA A 1 72 ? 20.003 0.909 -2.809 1.00 80.88 72 ALA A N 1
ATOM 568 C CA . ALA A 1 72 ? 20.461 -0.275 -3.525 1.00 80.88 72 ALA A CA 1
ATOM 569 C C . ALA A 1 72 ? 19.350 -0.861 -4.406 1.00 80.88 72 ALA A C 1
ATOM 571 O O . ALA A 1 72 ? 19.550 -1.049 -5.603 1.00 80.88 72 ALA A O 1
ATOM 572 N N . SER A 1 73 ? 18.163 -1.078 -3.835 1.00 81.19 73 SER A N 1
ATOM 573 C CA . SER A 1 73 ? 17.009 -1.607 -4.568 1.00 81.19 73 SER A CA 1
ATOM 574 C C . SER A 1 73 ? 16.554 -0.669 -5.686 1.00 81.19 73 SER A C 1
ATOM 576 O O . SER A 1 73 ? 16.185 -1.135 -6.756 1.00 81.19 73 SER A O 1
ATOM 578 N N . LEU A 1 74 ? 16.629 0.646 -5.467 1.00 80.50 74 LEU A N 1
ATOM 579 C CA . LEU A 1 74 ? 16.272 1.652 -6.462 1.00 80.50 74 LEU A CA 1
ATOM 580 C C . LEU A 1 74 ? 17.224 1.634 -7.666 1.00 80.50 74 LEU A C 1
ATOM 582 O O . LEU A 1 74 ? 16.770 1.728 -8.801 1.00 80.50 74 LEU A O 1
ATOM 586 N N . ARG A 1 75 ? 18.535 1.464 -7.436 1.00 82.06 75 ARG A N 1
ATOM 587 C CA . ARG A 1 75 ? 19.511 1.304 -8.527 1.00 82.06 75 ARG A CA 1
ATOM 588 C C . ARG A 1 75 ? 19.228 0.053 -9.349 1.00 82.06 75 ARG A C 1
ATOM 590 O O . ARG A 1 75 ? 19.070 0.162 -10.556 1.00 82.06 75 ARG A O 1
ATOM 597 N N . MET A 1 76 ? 19.071 -1.093 -8.684 1.00 85.69 76 MET A N 1
ATOM 598 C CA . MET A 1 76 ? 18.755 -2.361 -9.354 1.00 85.69 76 MET A CA 1
ATOM 599 C C . MET A 1 76 ? 17.463 -2.271 -10.169 1.00 85.69 76 MET A C 1
ATOM 601 O O . MET A 1 76 ? 17.382 -2.795 -11.274 1.00 85.69 76 MET A O 1
ATOM 605 N N . TYR A 1 77 ? 16.458 -1.589 -9.624 1.00 85.69 77 TYR A N 1
ATOM 606 C CA . TYR A 1 77 ? 15.202 -1.340 -10.309 1.00 85.69 77 TYR A CA 1
ATOM 607 C C . TYR A 1 77 ? 15.388 -0.499 -11.580 1.00 85.69 77 TYR A C 1
ATOM 609 O O . TYR A 1 77 ? 14.896 -0.863 -12.644 1.00 85.69 77 TYR A O 1
ATOM 617 N N . TYR A 1 78 ? 16.143 0.597 -11.507 1.00 85.00 78 TYR A N 1
ATOM 618 C CA . TYR A 1 78 ? 16.434 1.423 -12.678 1.00 85.00 78 TYR A CA 1
ATOM 619 C C . TYR A 1 78 ? 17.288 0.725 -13.726 1.00 85.00 78 TYR A C 1
ATOM 621 O O . TYR A 1 78 ? 17.067 0.930 -14.916 1.00 85.00 78 TYR A O 1
ATOM 629 N N . ASP A 1 79 ? 18.253 -0.084 -13.305 1.00 86.88 79 ASP A N 1
ATOM 630 C CA . ASP A 1 79 ? 19.075 -0.863 -14.226 1.00 86.88 79 ASP A CA 1
ATOM 631 C C . ASP A 1 79 ? 18.216 -1.890 -14.968 1.00 86.88 79 ASP A C 1
ATOM 633 O O . ASP A 1 79 ? 18.314 -1.998 -16.189 1.00 86.88 79 ASP A O 1
ATOM 637 N N . TRP A 1 80 ? 17.283 -2.536 -14.262 1.00 88.50 80 TRP A N 1
ATOM 638 C CA . TRP A 1 80 ? 16.287 -3.415 -14.870 1.00 88.50 80 TRP A CA 1
ATOM 639 C C . TRP A 1 80 ? 15.386 -2.671 -15.865 1.00 88.50 80 TRP A C 1
ATOM 641 O O . TRP A 1 80 ? 15.210 -3.136 -16.987 1.00 88.50 80 TRP A O 1
ATOM 651 N N . LEU A 1 81 ? 14.881 -1.476 -15.530 1.00 87.75 81 LEU A N 1
ATOM 652 C CA . LEU A 1 81 ? 14.118 -0.670 -16.494 1.00 87.75 81 LEU A CA 1
ATOM 653 C C . LEU A 1 81 ? 14.946 -0.333 -17.741 1.00 87.75 81 LEU A C 1
ATOM 655 O O . LEU A 1 81 ? 14.429 -0.355 -18.851 1.00 87.75 81 LEU A O 1
ATOM 659 N N . ARG A 1 82 ? 16.236 -0.021 -17.593 1.00 86.19 82 ARG A N 1
ATOM 660 C CA . ARG A 1 82 ? 17.096 0.268 -18.751 1.00 86.19 82 ARG A CA 1
ATOM 661 C C . ARG A 1 82 ? 17.346 -0.972 -19.601 1.00 86.19 82 ARG A C 1
ATOM 663 O O . ARG A 1 82 ? 17.357 -0.847 -20.820 1.00 86.19 82 ARG A O 1
ATOM 670 N N . SER A 1 83 ? 17.520 -2.142 -18.987 1.00 87.88 83 SER A N 1
ATOM 671 C CA . SER A 1 83 ? 17.780 -3.385 -19.720 1.00 87.88 83 SER A CA 1
ATOM 672 C C . SER A 1 83 ? 16.553 -3.897 -20.480 1.00 87.88 83 SER A C 1
ATOM 674 O O . SER A 1 83 ? 16.714 -4.528 -21.514 1.00 87.88 83 SER A O 1
ATOM 676 N N . HIS A 1 84 ? 15.338 -3.593 -20.012 1.00 88.50 84 HIS A N 1
ATOM 677 C CA . HIS A 1 84 ? 14.081 -3.994 -20.668 1.00 88.50 84 HIS A CA 1
ATOM 678 C C . HIS A 1 84 ? 13.596 -2.955 -21.692 1.00 88.50 84 HIS A C 1
ATOM 680 O O . HIS A 1 84 ? 12.513 -3.084 -22.260 1.00 88.50 84 HIS A O 1
ATOM 686 N N . ARG A 1 85 ? 14.407 -1.918 -21.963 1.00 84.50 85 ARG A N 1
ATOM 687 C CA . ARG A 1 85 ? 14.083 -0.851 -22.918 1.00 84.50 85 ARG A CA 1
ATOM 688 C C . ARG A 1 85 ? 13.705 -1.400 -24.286 1.00 84.50 85 ARG A C 1
ATOM 690 O O . ARG A 1 85 ? 12.716 -0.957 -24.870 1.00 84.50 85 ARG A O 1
ATOM 697 N N . ASP A 1 86 ? 14.497 -2.347 -24.768 1.00 84.38 86 ASP A N 1
ATOM 698 C CA . ASP A 1 86 ? 14.337 -2.903 -26.101 1.00 84.38 86 ASP A CA 1
ATOM 699 C C . ASP A 1 86 ? 13.034 -3.693 -26.210 1.00 84.38 86 ASP A C 1
ATOM 701 O O . ASP A 1 86 ? 12.370 -3.603 -27.236 1.00 84.38 86 ASP A O 1
ATOM 705 N N . GLU A 1 87 ? 12.592 -4.380 -25.155 1.00 86.81 87 GLU A N 1
ATOM 706 C CA . GLU A 1 87 ? 11.328 -5.128 -25.161 1.00 86.81 87 GLU A CA 1
ATOM 707 C C . GLU A 1 87 ? 10.123 -4.219 -25.424 1.00 86.81 87 GLU A C 1
ATOM 709 O O . GLU A 1 87 ? 9.269 -4.548 -26.249 1.00 86.81 87 GLU A O 1
ATOM 714 N N . TRP A 1 88 ? 10.072 -3.037 -24.797 1.00 85.50 88 TRP A N 1
ATOM 715 C CA . TRP A 1 88 ? 9.008 -2.067 -25.080 1.00 85.50 88 TRP A CA 1
ATOM 716 C C . TRP A 1 88 ? 9.092 -1.529 -26.501 1.00 85.50 88 TRP A C 1
ATOM 718 O O . TRP A 1 88 ? 8.065 -1.439 -27.168 1.00 85.50 88 TRP A O 1
ATOM 728 N N . VAL A 1 89 ? 10.298 -1.224 -26.987 1.00 85.31 89 VAL A N 1
ATOM 729 C CA . VAL A 1 89 ? 10.494 -0.738 -28.360 1.00 85.31 89 VAL A CA 1
ATOM 730 C C . VAL A 1 89 ? 10.022 -1.780 -29.378 1.00 85.31 89 VAL A C 1
ATOM 732 O O . VAL A 1 89 ? 9.287 -1.432 -30.300 1.00 85.31 89 VAL A O 1
ATOM 735 N N . HIS A 1 90 ? 10.361 -3.057 -29.182 1.00 86.25 90 HIS A N 1
ATOM 736 C CA . HIS A 1 90 ? 9.889 -4.156 -30.032 1.00 86.25 90 HIS A CA 1
ATOM 737 C C . HIS A 1 90 ? 8.370 -4.351 -29.939 1.00 86.25 90 HIS A C 1
ATOM 739 O O . HIS A 1 90 ? 7.730 -4.678 -30.935 1.00 86.25 90 HIS A O 1
ATOM 745 N N . ALA A 1 91 ? 7.775 -4.097 -28.771 1.00 85.75 91 ALA A N 1
ATOM 746 C CA . ALA A 1 91 ? 6.327 -4.099 -28.577 1.00 85.75 91 ALA A CA 1
ATOM 747 C C . ALA A 1 91 ? 5.621 -2.828 -29.103 1.00 85.75 91 ALA A C 1
ATOM 749 O O . ALA A 1 91 ? 4.404 -2.710 -28.966 1.00 85.75 91 ALA A O 1
ATOM 750 N N . GLY A 1 92 ? 6.352 -1.864 -29.682 1.00 83.88 92 GLY A N 1
ATOM 751 C CA . GLY A 1 92 ? 5.801 -0.593 -30.165 1.00 83.88 92 GLY A CA 1
ATOM 752 C C . GLY A 1 92 ? 5.374 0.375 -29.052 1.00 83.88 92 GLY A C 1
ATOM 753 O O . GLY A 1 92 ? 4.604 1.302 -29.299 1.00 83.88 92 GLY A O 1
ATOM 754 N N . LEU A 1 93 ? 5.850 0.164 -27.825 1.00 80.31 93 LEU A N 1
ATOM 755 C CA . LEU A 1 93 ? 5.561 0.980 -26.649 1.00 80.31 93 LEU A CA 1
ATOM 756 C C . LEU A 1 93 ? 6.721 1.939 -26.352 1.00 80.31 93 LEU A C 1
ATOM 758 O O . LEU A 1 93 ? 7.896 1.600 -26.493 1.00 80.31 93 LEU A O 1
ATOM 762 N N . ALA A 1 94 ? 6.395 3.147 -25.891 1.00 76.62 94 ALA A N 1
ATOM 763 C CA . ALA A 1 94 ? 7.406 4.080 -25.408 1.00 76.62 94 ALA A CA 1
ATOM 764 C C . ALA A 1 94 ? 7.972 3.577 -24.064 1.00 76.62 94 ALA A C 1
ATOM 766 O O . ALA A 1 94 ? 7.191 3.350 -23.135 1.00 76.62 94 ALA A O 1
ATOM 767 N N . PRO A 1 95 ? 9.301 3.410 -23.927 1.00 77.38 95 PRO A N 1
ATOM 768 C CA . PRO A 1 95 ? 9.886 2.939 -22.682 1.00 77.38 95 PRO A CA 1
ATOM 769 C C . PRO A 1 95 ? 9.704 3.979 -21.563 1.00 77.38 95 PRO A C 1
ATOM 771 O O . PRO A 1 95 ? 9.756 5.186 -21.831 1.00 77.38 95 PRO A O 1
ATOM 774 N N . PRO A 1 96 ? 9.532 3.540 -20.303 1.00 74.25 96 PRO A N 1
ATOM 775 C CA . PRO A 1 96 ? 9.387 4.436 -19.167 1.00 74.25 96 PRO A CA 1
ATOM 776 C C . PRO A 1 96 ? 10.611 5.348 -19.015 1.00 74.25 96 PRO A C 1
ATOM 778 O O . PRO A 1 96 ? 11.762 4.913 -19.114 1.00 74.25 96 PRO A O 1
ATOM 781 N N . ALA A 1 97 ? 10.365 6.631 -18.746 1.00 70.06 97 ALA A N 1
ATOM 782 C CA . ALA A 1 97 ? 11.421 7.602 -18.491 1.00 70.06 97 ALA A CA 1
ATOM 783 C C . ALA A 1 97 ? 12.033 7.350 -17.106 1.00 70.06 97 ALA A C 1
ATOM 785 O O . ALA A 1 97 ? 11.456 7.705 -16.080 1.00 70.06 97 ALA A O 1
ATOM 786 N N . VAL A 1 98 ? 13.210 6.722 -17.075 1.00 70.94 98 VAL A N 1
ATOM 787 C CA . VAL A 1 98 ? 13.941 6.472 -15.827 1.00 70.94 98 VAL A CA 1
ATOM 788 C C . VAL A 1 98 ? 14.454 7.810 -15.270 1.00 70.94 98 VAL A C 1
ATOM 790 O O . VAL A 1 98 ? 15.223 8.490 -15.959 1.00 70.94 98 VAL A O 1
ATOM 793 N N . PRO A 1 99 ? 14.080 8.206 -14.039 1.00 66.31 99 PRO A N 1
ATOM 794 C CA . PRO A 1 99 ? 14.540 9.457 -13.448 1.00 66.31 99 PRO A CA 1
ATOM 795 C C . PRO A 1 99 ? 16.068 9.469 -13.301 1.00 66.31 99 PRO A C 1
ATOM 797 O O . PRO A 1 99 ? 16.674 8.516 -12.810 1.00 66.31 99 PRO A O 1
ATOM 800 N N . GLY A 1 100 ? 16.720 10.565 -13.698 1.00 63.25 100 GLY A N 1
ATOM 801 C CA . GLY A 1 100 ? 18.149 10.757 -13.436 1.00 63.25 100 GLY A CA 1
ATOM 802 C C . GLY A 1 100 ? 18.452 10.876 -11.932 1.00 63.25 100 GLY A C 1
ATOM 803 O O . GLY A 1 100 ? 17.598 11.277 -11.141 1.00 63.25 100 GLY A O 1
ATOM 804 N N . SER A 1 101 ? 19.692 10.595 -11.519 1.00 59.66 101 SER A N 1
ATOM 805 C CA . SER A 1 101 ? 20.121 10.636 -10.104 1.00 59.66 101 SER A CA 1
ATOM 806 C C . SER A 1 101 ? 19.862 11.986 -9.412 1.00 59.66 101 SER A C 1
ATOM 808 O O . SER A 1 101 ? 19.469 12.028 -8.244 1.00 59.66 101 SER A O 1
ATOM 810 N N . LEU A 1 102 ? 20.012 13.094 -10.146 1.00 54.38 102 LEU A N 1
ATOM 811 C CA . LEU A 1 102 ? 19.714 14.456 -9.685 1.00 54.38 102 LEU A CA 1
ATOM 812 C C . LEU A 1 102 ? 18.234 14.645 -9.329 1.00 54.38 102 LEU A C 1
ATOM 814 O O . LEU A 1 102 ? 17.902 15.336 -8.365 1.00 54.38 102 LEU A O 1
ATOM 818 N N . TYR A 1 103 ? 17.346 13.999 -10.081 1.00 62.00 103 TYR A N 1
ATOM 819 C CA . TYR A 1 103 ? 15.909 14.078 -9.871 1.00 62.00 103 TYR A CA 1
ATOM 820 C C . TYR A 1 103 ? 15.502 13.332 -8.595 1.00 62.00 103 TYR A C 1
ATOM 822 O O . TYR A 1 103 ? 14.761 13.862 -7.767 1.00 62.00 103 TYR A O 1
ATOM 830 N N . VAL A 1 104 ? 16.040 12.126 -8.388 1.00 62.94 104 VAL A N 1
ATOM 831 C CA . VAL A 1 104 ? 15.816 11.337 -7.164 1.00 62.94 104 VAL A CA 1
ATOM 832 C C . VAL A 1 104 ? 16.297 12.090 -5.923 1.00 62.94 104 VAL A C 1
ATOM 834 O O . VAL A 1 104 ? 15.642 12.085 -4.879 1.00 62.94 104 VAL A O 1
ATOM 837 N N . ALA A 1 105 ? 17.429 12.791 -6.023 1.00 62.88 105 ALA A N 1
ATOM 838 C CA . ALA A 1 105 ? 17.912 13.645 -4.945 1.00 62.88 105 ALA A CA 1
ATOM 839 C C . ALA A 1 105 ? 16.954 14.822 -4.666 1.00 62.88 105 ALA A C 1
ATOM 841 O O . ALA A 1 105 ? 16.694 15.144 -3.504 1.00 62.88 105 ALA A O 1
ATOM 842 N N . ALA A 1 106 ? 16.392 15.443 -5.708 1.00 63.03 106 ALA A N 1
ATOM 843 C CA . ALA A 1 106 ? 15.431 16.536 -5.577 1.00 63.03 106 ALA A CA 1
ATOM 844 C C . ALA A 1 106 ? 14.089 16.083 -4.969 1.00 63.03 106 ALA A C 1
ATOM 846 O O . ALA A 1 106 ? 13.567 16.757 -4.078 1.00 63.03 106 ALA A O 1
ATOM 847 N N . SER A 1 107 ? 13.557 14.922 -5.369 1.00 63.59 107 SER A N 1
ATOM 848 C CA . SER A 1 107 ? 12.300 14.381 -4.828 1.00 63.59 107 SER A CA 1
ATOM 849 C C . SER A 1 107 ? 12.426 13.981 -3.351 1.00 63.59 107 SER A C 1
ATOM 851 O O . SER A 1 107 ? 11.540 14.282 -2.547 1.00 63.59 107 SER A O 1
ATOM 853 N N . LYS A 1 108 ? 13.570 13.412 -2.945 1.00 63.56 108 LYS A N 1
ATOM 854 C CA . LYS A 1 108 ? 13.893 13.155 -1.530 1.00 63.56 108 LYS A CA 1
ATOM 855 C C . LYS A 1 108 ? 13.980 14.439 -0.706 1.00 63.56 108 LYS A C 1
ATOM 857 O O . LYS A 1 108 ? 13.477 14.474 0.417 1.00 63.56 108 LYS A O 1
ATOM 862 N N . ARG A 1 109 ? 14.587 15.502 -1.250 1.00 67.44 109 ARG A N 1
ATOM 863 C CA . ARG A 1 109 ? 14.656 16.821 -0.593 1.00 67.44 109 ARG A CA 1
ATOM 864 C C . ARG A 1 109 ? 13.266 17.424 -0.405 1.00 67.44 109 ARG A C 1
ATOM 866 O O . ARG A 1 109 ? 12.962 17.886 0.689 1.00 67.44 109 ARG A O 1
ATOM 873 N N . LEU A 1 110 ? 12.407 17.343 -1.419 1.00 65.50 110 LEU A N 1
ATOM 874 C CA . LEU A 1 110 ? 11.002 17.755 -1.330 1.00 65.50 110 LEU A CA 1
ATOM 875 C C . LEU A 1 110 ? 10.242 16.991 -0.237 1.00 65.50 110 LEU A C 1
ATOM 877 O O . LEU A 1 110 ? 9.552 17.603 0.575 1.00 65.50 110 LEU A O 1
ATOM 881 N N . TYR A 1 111 ? 10.436 15.674 -0.140 1.00 64.88 111 TYR A N 1
ATOM 882 C CA . TYR A 1 111 ? 9.843 14.870 0.932 1.00 64.88 111 TYR A CA 1
ATOM 883 C C . TYR A 1 111 ? 10.350 15.269 2.331 1.00 64.88 111 TYR A C 1
ATOM 885 O O . TYR A 1 111 ? 9.569 15.352 3.285 1.00 64.88 111 TYR A O 1
ATOM 893 N N . LEU A 1 112 ? 11.652 15.550 2.469 1.00 66.62 112 LEU A N 1
ATOM 894 C CA . LEU A 1 112 ? 12.242 16.024 3.726 1.00 66.62 112 LEU A CA 1
ATOM 895 C C . LEU A 1 112 ? 11.686 17.398 4.132 1.00 66.62 112 LEU A C 1
ATOM 897 O O . LEU A 1 112 ? 11.375 17.617 5.304 1.00 66.62 112 LEU A O 1
ATOM 901 N N . LEU A 1 113 ? 11.504 18.301 3.165 1.00 67.75 113 LEU A N 1
ATOM 902 C CA . LEU A 1 113 ? 10.901 19.618 3.378 1.00 67.75 113 LEU A CA 1
ATOM 903 C C . LEU A 1 113 ? 9.456 19.507 3.885 1.00 67.75 113 LEU A C 1
ATOM 905 O O . LEU A 1 113 ? 9.085 20.222 4.815 1.00 67.75 113 LEU A O 1
ATOM 909 N N . GLY A 1 114 ? 8.671 18.547 3.388 1.00 63.75 114 GLY A N 1
ATOM 910 C CA . GLY A 1 114 ? 7.334 18.255 3.921 1.00 63.75 114 GLY A CA 1
ATOM 911 C C . GLY A 1 114 ? 7.335 17.810 5.389 1.00 63.75 114 GLY A C 1
ATOM 912 O O . GLY A 1 114 ? 6.392 18.069 6.145 1.00 63.75 114 GLY A O 1
ATOM 913 N N . ARG A 1 115 ? 8.422 17.174 5.844 1.00 66.62 115 ARG A N 1
ATOM 914 C CA . ARG A 1 115 ? 8.615 16.786 7.249 1.00 66.62 115 ARG A CA 1
ATOM 915 C C . ARG A 1 115 ? 8.970 17.989 8.130 1.00 66.62 115 ARG A C 1
ATOM 917 O O . ARG A 1 115 ? 8.433 18.090 9.229 1.00 66.62 115 ARG A O 1
ATOM 924 N N . ILE A 1 116 ? 9.786 18.917 7.625 1.00 68.00 116 ILE A N 1
ATOM 925 C CA . ILE A 1 116 ? 10.097 20.198 8.286 1.00 68.00 116 ILE A CA 1
ATOM 926 C C . ILE A 1 116 ? 8.836 21.073 8.377 1.00 68.00 116 ILE A C 1
ATOM 928 O O . ILE A 1 116 ? 8.540 21.632 9.433 1.00 68.00 116 ILE A O 1
ATOM 932 N N . ARG A 1 117 ? 8.015 21.117 7.320 1.00 65.12 117 ARG A N 1
ATOM 933 C CA . ARG A 1 117 ? 6.737 21.846 7.319 1.00 65.12 117 ARG A CA 1
ATOM 934 C C . ARG A 1 117 ? 5.786 21.359 8.408 1.00 65.12 117 ARG A C 1
ATOM 936 O O . ARG A 1 117 ? 5.090 22.171 9.001 1.00 65.12 117 ARG A O 1
ATOM 943 N N . ARG A 1 118 ? 5.750 20.054 8.694 1.00 64.38 118 ARG A N 1
ATOM 944 C CA . ARG A 1 118 ? 4.911 19.488 9.766 1.00 64.38 118 ARG A CA 1
ATOM 945 C C . ARG A 1 118 ? 5.223 20.082 11.144 1.00 64.38 118 ARG A C 1
ATOM 947 O O . ARG A 1 118 ? 4.324 20.166 11.968 1.00 64.38 118 ARG A O 1
ATOM 954 N N . VAL A 1 119 ? 6.466 20.512 11.360 1.00 68.69 119 VAL A N 1
ATOM 955 C CA . VAL A 1 119 ? 6.899 21.218 12.574 1.00 68.69 119 VAL A CA 1
ATOM 956 C C . VAL A 1 119 ? 6.535 22.704 12.489 1.00 68.69 119 VAL A C 1
ATOM 958 O O . VAL A 1 119 ? 5.984 23.259 13.433 1.00 68.69 119 VAL A O 1
ATOM 961 N N . LEU A 1 120 ? 6.756 23.339 11.332 1.00 66.12 120 LEU A N 1
ATOM 962 C CA . LEU A 1 120 ? 6.446 24.761 11.118 1.00 66.12 120 LEU A CA 1
ATOM 963 C C . LEU A 1 120 ? 4.941 25.079 11.127 1.00 66.12 120 LEU A C 1
ATOM 965 O O . LEU A 1 120 ? 4.558 26.192 11.471 1.00 66.12 120 LEU A O 1
ATOM 969 N N . GLN A 1 121 ? 4.074 24.114 10.809 1.00 62.56 121 GLN A N 1
ATOM 970 C CA . GLN A 1 121 ? 2.612 24.262 10.887 1.00 62.56 121 GLN A CA 1
ATOM 971 C C . GLN A 1 121 ? 2.104 24.624 12.290 1.00 62.56 121 GLN A C 1
ATOM 973 O O . GLN A 1 121 ? 0.995 25.130 12.403 1.00 62.56 121 GLN A O 1
ATOM 978 N N . ALA A 1 122 ? 2.898 24.393 13.340 1.00 67.25 122 ALA A N 1
ATOM 979 C CA . ALA A 1 122 ? 2.561 24.798 14.702 1.00 67.25 122 ALA A CA 1
ATOM 980 C C . ALA A 1 122 ? 2.759 26.306 14.962 1.00 67.25 122 ALA A C 1
ATOM 982 O O . ALA A 1 122 ? 2.254 26.820 15.954 1.00 67.25 122 ALA A O 1
ATOM 983 N N . VAL A 1 123 ? 3.499 27.007 14.094 1.00 78.06 123 VAL A N 1
ATOM 984 C CA . VAL A 1 123 ? 3.941 28.401 14.306 1.00 78.06 123 VAL A CA 1
ATOM 985 C C . VAL A 1 123 ? 3.345 29.359 13.267 1.00 78.06 123 VAL A C 1
ATOM 987 O O . VAL A 1 123 ? 3.349 30.573 13.447 1.00 78.06 123 VAL A O 1
ATOM 990 N N . VAL A 1 124 ? 2.818 28.826 12.165 1.00 75.81 124 VAL A N 1
ATOM 991 C CA . VAL A 1 124 ? 2.340 29.608 11.022 1.00 75.81 124 VAL A CA 1
ATOM 992 C C . VAL A 1 124 ? 0.802 29.596 10.978 1.00 75.81 124 VAL A C 1
ATOM 994 O O . VAL A 1 124 ? 0.207 28.539 11.193 1.00 75.81 124 VAL A O 1
ATOM 997 N N . PRO A 1 125 ? 0.133 30.724 10.653 1.00 82.44 125 PRO A N 1
ATOM 998 C CA . PRO A 1 125 ? -1.323 30.782 10.515 1.00 82.44 125 PRO A CA 1
ATOM 999 C C . PRO A 1 125 ? -1.897 29.708 9.578 1.00 82.44 125 PRO A C 1
ATOM 1001 O O . PRO A 1 125 ? -1.332 29.424 8.517 1.00 82.44 125 PRO A O 1
ATOM 1004 N N . VAL A 1 126 ? -3.069 29.166 9.936 1.00 74.50 126 VAL A N 1
ATOM 1005 C CA . VAL A 1 126 ? -3.744 28.061 9.222 1.00 74.50 126 VAL A CA 1
ATOM 1006 C C . VAL A 1 126 ? -3.898 28.327 7.721 1.00 74.50 126 VAL A C 1
ATOM 1008 O O . VAL A 1 126 ? -3.665 27.428 6.917 1.00 74.50 126 VAL A O 1
ATOM 1011 N N . SER A 1 127 ? -4.218 29.558 7.321 1.00 76.25 127 SER A N 1
ATOM 1012 C CA . SER A 1 127 ? -4.394 29.933 5.911 1.00 76.25 127 SER A CA 1
ATOM 1013 C C . SER A 1 127 ? -3.102 29.820 5.092 1.00 76.25 127 SER A C 1
ATOM 1015 O O . SER A 1 127 ? -3.118 29.359 3.950 1.00 76.25 127 SER A O 1
ATOM 1017 N N . ILE A 1 128 ? -1.957 30.185 5.673 1.00 77.88 128 ILE A N 1
ATOM 1018 C CA . ILE A 1 128 ? -0.643 30.060 5.029 1.00 77.88 128 ILE A CA 1
ATOM 1019 C C . ILE A 1 128 ? -0.229 28.585 4.996 1.00 77.88 128 ILE A C 1
ATOM 1021 O O . ILE A 1 128 ? 0.210 28.091 3.957 1.00 77.88 128 ILE A O 1
ATOM 1025 N N . ALA A 1 129 ? -0.446 27.853 6.092 1.00 72.94 129 ALA A N 1
ATOM 1026 C CA . ALA A 1 129 ? -0.183 26.419 6.163 1.00 72.94 129 ALA A CA 1
ATOM 1027 C C . ALA A 1 129 ? -0.973 25.620 5.108 1.00 72.94 129 ALA A C 1
ATOM 1029 O O . ALA A 1 129 ? -0.409 24.711 4.489 1.00 72.94 129 ALA A O 1
ATOM 1030 N N . GLN A 1 130 ? -2.240 25.980 4.869 1.00 74.38 130 GLN A N 1
ATOM 1031 C CA . GLN A 1 130 ? -3.099 25.395 3.835 1.00 74.38 130 GLN A CA 1
ATOM 1032 C C . GLN A 1 130 ? -2.584 25.699 2.423 1.00 74.38 130 GLN A C 1
ATOM 1034 O O . GLN A 1 130 ? -2.373 24.771 1.646 1.00 74.38 130 GLN A O 1
ATOM 1039 N N . ARG A 1 131 ? -2.270 26.964 2.104 1.00 79.25 131 ARG A N 1
ATOM 1040 C CA . ARG A 1 131 ? -1.728 27.336 0.780 1.00 79.25 131 ARG A CA 1
ATOM 1041 C C . ARG A 1 131 ? -0.389 26.657 0.487 1.00 79.25 131 ARG A C 1
ATOM 1043 O O . ARG A 1 131 ? -0.157 26.204 -0.633 1.00 79.25 131 ARG A O 1
ATOM 1050 N N . MET A 1 132 ? 0.475 26.531 1.495 1.00 72.44 132 MET A N 1
ATOM 1051 C CA . MET A 1 132 ? 1.725 25.776 1.373 1.00 72.44 132 MET A CA 1
ATOM 1052 C C . MET A 1 132 ? 1.469 24.280 1.151 1.00 72.44 132 MET A C 1
ATOM 1054 O O . MET A 1 132 ? 2.143 23.672 0.324 1.00 72.44 132 MET A O 1
ATOM 1058 N N . ALA A 1 133 ? 0.487 23.690 1.845 1.00 70.50 133 ALA A N 1
ATOM 1059 C CA . ALA A 1 133 ? 0.099 22.291 1.649 1.00 70.50 133 ALA A CA 1
ATOM 1060 C C . ALA A 1 133 ? -0.406 22.030 0.224 1.00 70.50 133 ALA A C 1
ATOM 1062 O O . ALA A 1 133 ? -0.060 21.018 -0.383 1.00 70.50 133 ALA A O 1
ATOM 1063 N N . GLU A 1 134 ? -1.212 22.941 -0.318 1.00 76.62 134 GLU A N 1
ATOM 1064 C CA . GLU A 1 134 ? -1.746 22.843 -1.675 1.00 76.62 134 GLU A CA 1
ATOM 1065 C C . GLU A 1 134 ? -0.648 22.978 -2.731 1.00 76.62 134 GLU A C 1
ATOM 1067 O O . GLU A 1 134 ? -0.600 22.182 -3.669 1.00 76.62 134 GLU A O 1
ATOM 1072 N N . ALA A 1 135 ? 0.261 23.944 -2.572 1.00 78.38 135 ALA A N 1
ATOM 1073 C CA . ALA A 1 135 ? 1.397 24.124 -3.473 1.00 78.38 135 ALA A CA 1
ATOM 1074 C C . ALA A 1 135 ? 2.328 22.900 -3.462 1.00 78.38 135 ALA A C 1
ATOM 1076 O O . ALA A 1 135 ? 2.706 22.408 -4.525 1.00 78.38 135 ALA A O 1
ATOM 1077 N N . GLU A 1 136 ? 2.628 22.362 -2.278 1.00 70.88 136 GLU A N 1
ATOM 1078 C CA . GLU A 1 136 ? 3.401 21.128 -2.108 1.00 70.88 136 GLU A CA 1
ATOM 1079 C C . GLU A 1 136 ? 2.698 19.941 -2.772 1.00 70.88 136 GLU A C 1
ATOM 1081 O O . GLU A 1 136 ? 3.310 19.228 -3.559 1.00 70.88 136 GLU A O 1
ATOM 1086 N N . THR A 1 137 ? 1.398 19.763 -2.529 1.00 68.75 137 THR A N 1
ATOM 1087 C CA . THR A 1 137 ? 0.619 18.664 -3.118 1.00 68.75 137 THR A CA 1
ATOM 1088 C C . THR A 1 137 ? 0.585 18.767 -4.643 1.00 68.75 137 THR A C 1
ATOM 1090 O O . THR A 1 137 ? 0.703 17.757 -5.337 1.00 68.75 137 THR A O 1
ATOM 1093 N N . ARG A 1 138 ? 0.473 19.977 -5.203 1.00 72.12 138 ARG A N 1
ATOM 1094 C CA . ARG A 1 138 ? 0.532 20.214 -6.656 1.00 72.12 138 ARG A CA 1
ATOM 1095 C C . ARG A 1 138 ? 1.915 19.922 -7.232 1.00 72.12 138 ARG A C 1
ATOM 1097 O O . ARG A 1 138 ? 2.012 19.310 -8.291 1.00 72.12 138 ARG A O 1
ATOM 1104 N N . LEU A 1 139 ? 2.976 20.326 -6.539 1.00 69.75 139 LEU A N 1
ATOM 1105 C CA . LEU A 1 139 ? 4.345 20.068 -6.973 1.00 69.75 139 LEU A CA 1
ATOM 1106 C C . LEU A 1 139 ? 4.665 18.571 -6.897 1.00 69.75 139 LEU A C 1
ATOM 1108 O O . LEU A 1 139 ? 5.128 17.990 -7.872 1.00 69.75 139 LEU A O 1
ATOM 1112 N N . GLN A 1 140 ? 4.329 17.926 -5.781 1.00 66.19 140 GLN A N 1
ATOM 1113 C CA . GLN A 1 140 ? 4.534 16.500 -5.567 1.00 66.19 140 GLN A CA 1
ATOM 1114 C C . GLN A 1 140 ? 3.686 15.658 -6.522 1.00 66.19 140 GLN A C 1
ATOM 1116 O O . GLN A 1 140 ? 4.187 14.673 -7.047 1.00 66.19 140 GLN A O 1
ATOM 1121 N N . SER A 1 141 ? 2.436 16.038 -6.802 1.00 63.53 141 SER A N 1
ATOM 1122 C CA . SER A 1 141 ? 1.599 15.316 -7.772 1.00 63.53 141 SER A CA 1
ATOM 1123 C C . SER A 1 141 ? 2.112 15.444 -9.204 1.00 63.53 141 SER A C 1
ATOM 1125 O O . SER A 1 141 ? 2.095 14.443 -9.909 1.00 63.53 141 SER A O 1
ATOM 1127 N N . ARG A 1 142 ? 2.627 16.609 -9.627 1.00 64.25 142 ARG A N 1
ATOM 1128 C CA . ARG A 1 142 ? 3.296 16.757 -10.936 1.00 64.25 142 ARG A CA 1
ATOM 1129 C C . ARG A 1 142 ? 4.556 15.900 -11.022 1.00 64.25 142 ARG A C 1
ATOM 1131 O O . ARG A 1 142 ? 4.669 15.077 -11.918 1.00 64.25 142 ARG A O 1
ATOM 1138 N N . VAL A 1 143 ? 5.423 16.013 -10.016 1.00 61.16 143 VAL A N 1
ATOM 1139 C CA . VAL A 1 143 ? 6.636 15.195 -9.874 1.00 61.16 143 VAL A CA 1
ATOM 1140 C C . VAL A 1 143 ? 6.294 13.703 -9.915 1.00 61.16 143 VAL A C 1
ATOM 1142 O O . VAL A 1 143 ? 6.912 12.952 -10.643 1.00 61.16 143 VAL A O 1
ATOM 1145 N N . THR A 1 144 ? 5.267 13.253 -9.196 1.00 57.00 144 THR A N 1
ATOM 1146 C CA . THR A 1 144 ? 4.910 11.823 -9.145 1.00 57.00 144 THR A CA 1
ATOM 114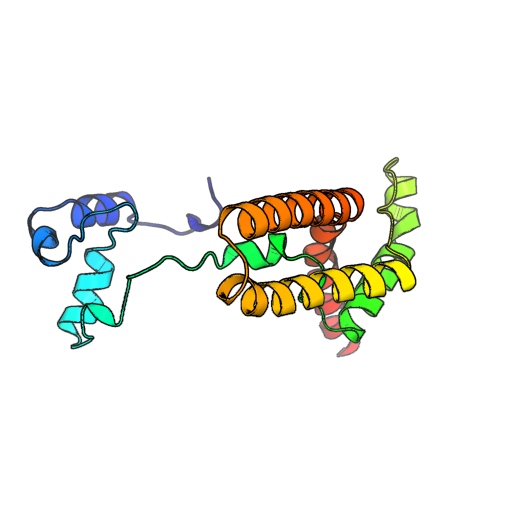7 C C . THR A 1 144 ? 4.243 11.342 -10.440 1.00 57.00 144 THR A C 1
ATOM 1149 O O . THR A 1 144 ? 4.441 10.198 -10.833 1.00 57.00 144 THR A O 1
ATOM 1152 N N . ARG A 1 145 ? 3.462 12.195 -11.120 1.00 57.19 145 ARG A N 1
ATOM 1153 C CA . ARG A 1 145 ? 2.763 11.850 -12.369 1.00 57.19 145 ARG A CA 1
ATOM 1154 C C . ARG A 1 145 ? 3.729 11.670 -13.537 1.00 57.19 145 ARG A C 1
ATOM 1156 O O . ARG A 1 145 ? 3.555 10.730 -14.303 1.00 57.19 145 ARG A O 1
ATOM 1163 N N . ASP A 1 146 ? 4.738 12.530 -13.636 1.00 53.25 146 ASP A N 1
ATOM 1164 C CA . ASP A 1 146 ? 5.711 12.507 -14.736 1.00 53.25 146 ASP A CA 1
ATOM 1165 C C . ASP A 1 146 ? 6.746 11.371 -14.596 1.00 53.25 146 ASP A C 1
ATOM 1167 O O . ASP A 1 146 ? 7.463 11.061 -15.543 1.00 53.25 146 ASP A O 1
ATOM 1171 N N . LEU A 1 147 ? 6.805 10.716 -13.431 1.00 55.25 147 LEU A N 1
ATOM 1172 C CA . LEU A 1 147 ? 7.748 9.638 -13.109 1.00 55.25 147 LEU A CA 1
ATOM 1173 C C . LEU A 1 147 ? 7.052 8.332 -12.745 1.00 55.25 147 LEU A C 1
ATOM 1175 O O . LEU A 1 147 ? 7.616 7.541 -11.986 1.00 55.25 147 LEU A O 1
ATOM 1179 N N . ASN A 1 148 ? 5.798 8.129 -13.148 1.00 58.62 148 ASN A N 1
ATOM 1180 C CA . ASN A 1 148 ? 5.032 6.991 -12.657 1.00 58.62 148 ASN A CA 1
ATOM 1181 C C . ASN A 1 148 ? 5.492 5.674 -13.305 1.00 58.62 148 ASN A C 1
ATOM 1183 O O . ASN A 1 148 ? 4.737 4.997 -13.985 1.00 58.62 148 ASN A O 1
ATOM 1187 N N . VAL A 1 149 ? 6.744 5.294 -13.069 1.00 64.62 149 VAL A N 1
ATOM 1188 C CA . VAL A 1 149 ? 7.292 3.980 -13.360 1.00 64.62 149 VAL A CA 1
ATOM 1189 C C . VAL A 1 149 ? 6.828 2.968 -12.316 1.00 64.62 149 VAL A C 1
ATOM 1191 O O . VAL A 1 149 ? 7.143 1.797 -12.437 1.00 64.62 149 VAL A O 1
ATOM 1194 N N . ILE A 1 150 ? 6.066 3.376 -11.291 1.00 68.69 150 ILE A N 1
ATOM 1195 C CA . ILE A 1 150 ? 5.666 2.488 -10.195 1.00 68.69 150 ILE A CA 1
ATOM 1196 C C . ILE A 1 150 ? 4.940 1.225 -10.669 1.00 68.69 150 ILE A C 1
ATOM 1198 O O . ILE A 1 150 ? 5.046 0.178 -10.029 1.00 68.69 150 ILE A O 1
ATOM 1202 N N . ASP A 1 151 ? 4.264 1.314 -11.812 1.00 71.25 151 ASP A N 1
ATOM 1203 C CA . ASP A 1 151 ? 3.559 0.205 -12.448 1.00 71.25 151 ASP A CA 1
ATOM 1204 C C . ASP A 1 151 ? 4.511 -0.964 -12.778 1.00 71.25 151 ASP A C 1
ATOM 1206 O O . ASP A 1 151 ? 4.087 -2.117 -12.860 1.00 71.25 151 ASP A O 1
ATOM 1210 N N . HIS A 1 152 ? 5.818 -0.698 -12.864 1.00 78.88 152 HIS A N 1
ATOM 1211 C CA . HIS A 1 152 ? 6.865 -1.677 -13.148 1.00 78.88 152 HIS A CA 1
ATOM 1212 C C . HIS A 1 152 ? 7.622 -2.180 -11.910 1.00 78.88 152 HIS A C 1
ATOM 1214 O O . HIS A 1 152 ? 8.400 -3.127 -12.018 1.00 78.88 152 HIS A O 1
ATOM 1220 N N . VAL A 1 153 ? 7.366 -1.627 -10.717 1.00 80.00 153 VAL A N 1
ATOM 1221 C CA . VAL A 1 153 ? 8.027 -2.075 -9.475 1.00 80.00 153 VAL A CA 1
ATOM 1222 C C . VAL A 1 153 ? 7.642 -3.512 -9.130 1.00 80.00 153 VAL A C 1
ATOM 1224 O O . VAL A 1 153 ? 8.489 -4.292 -8.701 1.00 80.00 153 VAL A O 1
ATOM 1227 N N . PHE A 1 154 ? 6.373 -3.885 -9.317 1.00 80.75 154 PHE A N 1
ATOM 1228 C CA . PHE A 1 154 ? 5.924 -5.249 -9.039 1.00 80.75 154 PHE A CA 1
ATOM 1229 C C . PHE A 1 154 ? 6.513 -6.278 -10.027 1.00 80.75 154 PHE A C 1
ATOM 1231 O O . PHE A 1 154 ? 7.119 -7.238 -9.548 1.00 80.75 154 PHE A O 1
ATOM 1238 N N . PRO A 1 155 ? 6.436 -6.082 -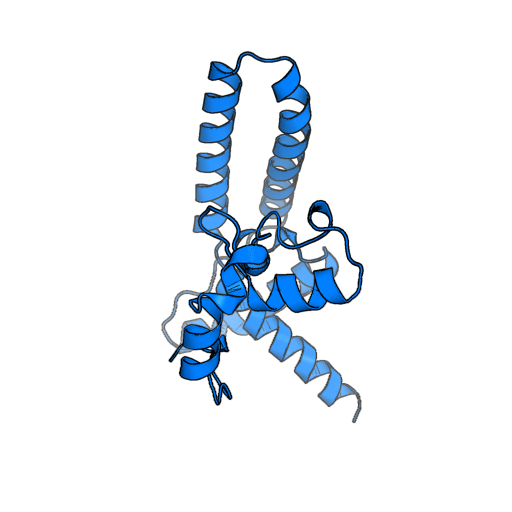11.364 1.00 84.44 155 PRO A N 1
ATOM 1239 C CA . PRO A 1 155 ? 7.133 -6.936 -12.331 1.00 84.44 155 PRO A CA 1
ATOM 1240 C C . PRO A 1 155 ? 8.631 -7.103 -12.044 1.00 84.44 155 PRO A C 1
ATOM 1242 O O . PRO A 1 155 ? 9.123 -8.230 -12.015 1.00 84.44 155 PRO A O 1
ATOM 1245 N N . TRP A 1 156 ? 9.337 -6.007 -11.744 1.00 88.06 156 TRP A N 1
ATOM 1246 C CA . TRP A 1 156 ? 10.749 -6.058 -11.357 1.00 88.06 156 TRP A CA 1
ATOM 1247 C C . TRP A 1 156 ? 10.980 -6.917 -10.111 1.00 88.06 156 TRP A C 1
ATOM 1249 O O . TRP A 1 156 ? 11.873 -7.760 -10.101 1.00 88.06 156 TRP A O 1
ATOM 1259 N N . ALA A 1 157 ? 10.178 -6.728 -9.059 1.00 85.12 157 ALA A N 1
ATOM 1260 C CA . ALA A 1 157 ? 10.336 -7.475 -7.815 1.00 85.12 157 ALA A CA 1
ATOM 1261 C C . ALA A 1 157 ? 10.145 -8.987 -8.023 1.00 85.12 157 ALA A C 1
ATOM 1263 O O . ALA A 1 157 ? 10.873 -9.781 -7.429 1.00 85.12 157 ALA A O 1
ATOM 1264 N N . VAL A 1 158 ? 9.207 -9.382 -8.892 1.00 86.12 158 VAL A N 1
ATOM 1265 C CA . VAL A 1 158 ? 9.003 -10.785 -9.282 1.00 86.12 158 VAL A CA 1
ATOM 1266 C C . VAL A 1 158 ? 10.216 -11.318 -10.045 1.00 86.12 158 VAL A C 1
ATOM 1268 O O . VAL A 1 158 ? 10.725 -12.377 -9.685 1.00 86.12 158 VAL A O 1
ATOM 1271 N N . ALA A 1 159 ? 10.721 -10.582 -11.040 1.00 87.69 159 ALA A N 1
ATOM 1272 C CA . ALA A 1 159 ? 11.899 -10.985 -11.812 1.00 87.69 159 ALA A CA 1
ATOM 1273 C C . ALA A 1 159 ? 13.153 -11.122 -10.928 1.00 87.69 159 ALA A C 1
ATOM 1275 O O . ALA A 1 159 ? 13.871 -12.116 -11.007 1.00 87.69 159 ALA A O 1
ATOM 1276 N N . ALA A 1 160 ? 13.378 -10.163 -10.026 1.00 87.44 160 ALA A N 1
ATOM 1277 C CA . ALA A 1 160 ? 14.490 -10.185 -9.081 1.00 87.44 160 ALA A CA 1
ATOM 1278 C C . ALA A 1 160 ? 14.389 -11.348 -8.081 1.00 87.44 160 ALA A C 1
ATOM 1280 O O . ALA A 1 160 ? 15.405 -11.939 -7.721 1.00 87.44 160 ALA A O 1
ATOM 1281 N N . ALA A 1 161 ? 13.178 -11.685 -7.625 1.00 87.06 161 ALA A N 1
ATOM 1282 C CA . ALA A 1 161 ? 12.960 -12.848 -6.773 1.00 87.06 161 ALA A CA 1
ATOM 1283 C C . ALA A 1 161 ? 13.201 -14.154 -7.540 1.00 87.06 161 ALA A C 1
ATOM 1285 O O . ALA A 1 161 ? 13.890 -15.026 -7.023 1.00 87.06 161 ALA A O 1
ATOM 1286 N N . ALA A 1 162 ? 12.691 -14.268 -8.770 1.00 87.56 162 ALA A N 1
ATOM 1287 C CA . ALA A 1 162 ? 12.879 -15.442 -9.615 1.00 87.56 162 ALA A CA 1
ATOM 1288 C C . ALA A 1 162 ? 14.364 -15.722 -9.888 1.00 87.56 162 ALA A C 1
ATOM 1290 O O . ALA A 1 162 ? 14.797 -16.853 -9.706 1.00 87.56 162 ALA A O 1
ATOM 1291 N N . ALA A 1 163 ? 15.152 -14.694 -10.227 1.00 87.00 163 ALA A N 1
ATOM 1292 C CA . ALA A 1 163 ? 16.586 -14.830 -10.497 1.00 87.00 163 ALA A CA 1
ATOM 1293 C C . ALA A 1 163 ? 17.366 -15.468 -9.332 1.00 87.00 163 ALA A C 1
ATOM 1295 O O . ALA A 1 163 ? 18.229 -16.309 -9.561 1.00 87.00 163 ALA A O 1
ATOM 1296 N N . ARG A 1 164 ? 17.011 -15.144 -8.079 1.00 84.31 164 ARG A N 1
ATOM 1297 C CA . ARG A 1 164 ? 17.652 -15.735 -6.888 1.00 84.31 164 ARG A CA 1
ATOM 1298 C C . ARG A 1 164 ? 17.455 -17.244 -6.790 1.00 84.31 164 ARG A C 1
ATOM 1300 O O . ARG A 1 164 ? 18.350 -17.935 -6.331 1.00 84.31 164 ARG A O 1
ATOM 1307 N N . TYR A 1 165 ? 16.302 -17.751 -7.220 1.00 81.62 165 TYR A N 1
ATOM 1308 C CA . TYR A 1 165 ? 16.027 -19.189 -7.209 1.00 81.62 165 TYR A CA 1
ATOM 1309 C C . TYR A 1 165 ? 16.706 -19.937 -8.359 1.00 81.62 165 TYR A C 1
ATOM 1311 O O . TYR A 1 165 ? 16.831 -21.159 -8.298 1.00 81.62 165 TYR A O 1
ATOM 1319 N N . THR A 1 166 ? 17.118 -19.227 -9.410 1.00 79.69 166 THR A N 1
ATOM 1320 C CA . THR A 1 166 ? 17.811 -19.817 -10.559 1.00 79.69 166 THR A CA 1
ATOM 1321 C C . THR A 1 166 ? 19.320 -19.915 -10.328 1.00 79.69 166 THR A C 1
ATOM 1323 O O . THR A 1 166 ? 19.910 -20.890 -10.772 1.00 79.69 166 THR A O 1
ATOM 1326 N N . ASP A 1 167 ? 19.919 -18.961 -9.605 1.00 67.25 167 ASP A N 1
ATOM 1327 C CA . ASP A 1 167 ? 21.359 -18.944 -9.277 1.00 67.25 167 ASP A CA 1
ATOM 1328 C C . ASP A 1 167 ? 21.758 -19.931 -8.156 1.00 67.25 167 ASP A C 1
ATOM 1330 O O . ASP A 1 167 ? 22.939 -20.214 -7.971 1.00 67.25 167 ASP A O 1
ATOM 1334 N N . GLU A 1 168 ? 20.796 -20.465 -7.395 1.00 58.34 168 GLU A N 1
ATOM 1335 C CA . GLU A 1 168 ? 21.032 -21.465 -6.334 1.00 58.34 168 GLU A CA 1
ATOM 1336 C C . GLU A 1 168 ? 21.015 -22.929 -6.844 1.00 58.34 168 GLU A C 1
ATOM 1338 O O . GLU A 1 168 ? 21.002 -23.864 -6.038 1.00 58.34 168 GLU A O 1
ATOM 1343 N N . ARG A 1 169 ? 21.011 -23.151 -8.167 1.00 46.91 169 ARG A N 1
ATOM 1344 C CA . ARG A 1 169 ? 21.103 -24.474 -8.817 1.00 46.91 169 ARG A CA 1
ATOM 1345 C C . ARG A 1 169 ? 22.387 -24.630 -9.616 1.00 46.91 169 ARG A C 1
ATOM 1347 O O . ARG A 1 169 ? 22.921 -25.761 -9.591 1.00 46.91 169 ARG A O 1
#

pLDDT: mean 76.91, std 13.17, range [45.78, 96.44]

Foldseek 3Di:
DDPVCVPPDPPVVLVVVQPDPVQVVQADDDDQGDSVVSCVVVVVVHDSVNDRPDDDPPVCVLVCACPPPDPVRLVLLLVVLVVCCVVCVVVVHHRADRDDPVLVVVLVVLVVVVVVLVVCCVPDDPVVSVVVVVVSCVVNCVSCVSRVPSVCSVVSVVVVVVVVVVVVD